Protein AF-A0A242NEA3-F1 (afdb_monomer_lite)

Foldseek 3Di:
DPDDDPVVVVLVVCQCVQLQVQLQVQLVVQVVVCVVVVNPPSVSSNVRNVVRNVVSVVVCVVVVSDDPDPPDD

Sequence (73 aa):
MKELNLIEVEQVSGAGAIMDAAGALGAGIGAVIDAINHDLTQSSQNAGQILGENIGKIVETHLGLHFPGSVHF

Radius of gyration: 16.26 Å; chains: 1; bounding box: 30×18×52 Å

Secondary structure (DSSP, 8-state):
-PPPPHHHHHHHHTTTHHHHHHHHHHHHHHHHHHHHHT-TT-HHHHHHHHHHHHHHHHHHHHTT---------

pLDDT: mean 76.44, std 16.57, range [40.94, 93.44]

Organism: NCBI:txid1196095

Structure (mmCIF, N/CA/C/O backbone):
data_AF-A0A242NEA3-F1
#
_entry.id   AF-A0A242NEA3-F1
#
loop_
_atom_site.group_PDB
_atom_site.id
_atom_site.type_symbol
_atom_site.label_atom_id
_atom_site.label_alt_id
_atom_site.label_comp_id
_atom_site.label_asym_id
_atom_site.label_entity_id
_atom_site.label_seq_id
_atom_site.pdbx_PDB_ins_code
_atom_site.Cartn_x
_atom_site.Cartn_y
_atom_site.Cartn_z
_atom_site.occupancy
_atom_site.B_iso_or_equiv
_atom_site.auth_seq_id
_atom_site.auth_comp_id
_atom_site.auth_asym_id
_atom_site.auth_atom_id
_atom_site.pdbx_PDB_model_num
ATOM 1 N N . MET A 1 1 ? -4.101 -1.486 36.214 1.00 46.53 1 MET A N 1
ATOM 2 C CA . MET A 1 1 ? -4.480 -2.053 34.905 1.00 46.53 1 MET A CA 1
ATOM 3 C C . MET A 1 1 ? -5.855 -2.666 35.061 1.00 46.53 1 MET A C 1
ATOM 5 O O . MET A 1 1 ? -5.991 -3.576 35.864 1.00 46.53 1 MET A O 1
ATOM 9 N N . LYS A 1 2 ? -6.878 -2.098 34.414 1.00 52.31 2 LYS A N 1
ATOM 10 C CA . LYS A 1 2 ? -8.172 -2.775 34.277 1.00 52.31 2 LYS A CA 1
ATOM 11 C C . LYS A 1 2 ? -8.003 -3.787 33.148 1.00 52.31 2 LYS A C 1
ATOM 13 O O . LYS A 1 2 ? -7.485 -3.409 32.102 1.00 52.31 2 LYS A O 1
ATOM 18 N N . GLU A 1 3 ? -8.339 -5.044 33.396 1.00 53.31 3 GLU A N 1
ATOM 19 C CA . GLU A 1 3 ? -8.350 -6.069 32.355 1.00 53.31 3 GLU A CA 1
ATOM 20 C C . GLU A 1 3 ? -9.371 -5.661 31.289 1.00 53.31 3 GLU A C 1
ATOM 22 O O . GLU A 1 3 ? -10.521 -5.360 31.615 1.00 53.31 3 GLU A O 1
ATOM 27 N N . LEU A 1 4 ? -8.913 -5.574 30.039 1.00 57.59 4 LEU A N 1
ATOM 28 C CA . LEU A 1 4 ? -9.771 -5.337 28.883 1.00 57.59 4 LEU A CA 1
ATOM 29 C C . LEU A 1 4 ? -10.663 -6.566 28.702 1.00 57.59 4 LEU A C 1
ATOM 31 O O . LEU A 1 4 ? -10.188 -7.703 28.752 1.00 57.59 4 LEU A O 1
ATOM 35 N N . ASN A 1 5 ? -11.959 -6.338 28.517 1.00 65.12 5 ASN A N 1
ATOM 36 C CA . ASN A 1 5 ? -12.907 -7.406 28.223 1.00 65.12 5 ASN A CA 1
ATOM 37 C C . ASN A 1 5 ? -12.511 -8.045 26.879 1.00 65.12 5 ASN A C 1
ATOM 39 O O . ASN A 1 5 ? -12.035 -7.343 25.992 1.00 65.12 5 ASN A O 1
ATOM 43 N N . LEU A 1 6 ? -12.700 -9.357 26.701 1.00 56.59 6 LEU A N 1
ATOM 44 C CA . LEU A 1 6 ? -12.228 -10.129 25.532 1.00 56.59 6 LEU A CA 1
ATOM 45 C C . LEU A 1 6 ? -12.578 -9.462 24.178 1.00 56.59 6 LEU A C 1
ATOM 47 O O . LEU A 1 6 ? -11.810 -9.506 23.223 1.00 56.59 6 LEU A O 1
ATOM 51 N N . ILE A 1 7 ? -13.722 -8.777 24.152 1.00 57.69 7 ILE A N 1
ATOM 52 C CA . ILE A 1 7 ? -14.264 -8.004 23.030 1.00 57.69 7 ILE A CA 1
ATOM 53 C C . ILE A 1 7 ? -13.367 -6.811 22.656 1.00 57.69 7 ILE A C 1
ATOM 55 O O . ILE A 1 7 ? -13.158 -6.540 21.479 1.00 57.69 7 ILE A O 1
ATOM 59 N N . GLU A 1 8 ? -12.820 -6.095 23.636 1.00 55.16 8 GLU A N 1
ATOM 60 C CA . GLU A 1 8 ? -11.944 -4.943 23.400 1.00 55.16 8 GLU A CA 1
ATOM 61 C C . GLU A 1 8 ? -10.591 -5.393 22.824 1.00 55.16 8 GLU A C 1
ATOM 63 O O . GLU A 1 8 ? -10.014 -4.698 21.996 1.00 55.16 8 GLU A O 1
ATOM 68 N N . VAL A 1 9 ? -10.110 -6.587 23.192 1.00 60.84 9 VAL A N 1
ATOM 69 C CA 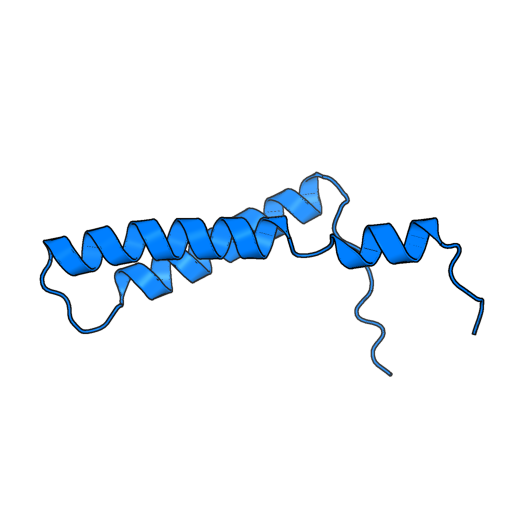. VAL A 1 9 ? -8.870 -7.168 22.645 1.00 60.84 9 VAL A CA 1
ATOM 70 C C . VAL A 1 9 ? -9.044 -7.593 21.184 1.00 60.84 9 VAL A C 1
ATOM 72 O O . VAL A 1 9 ? -8.188 -7.287 20.354 1.00 60.84 9 VAL A O 1
ATOM 75 N N . GLU A 1 10 ? -10.154 -8.254 20.842 1.00 55.78 10 GLU A N 1
ATOM 76 C CA . GLU A 1 10 ? -10.440 -8.647 19.453 1.00 55.78 10 GLU A CA 1
ATOM 77 C C . GLU A 1 10 ? -10.598 -7.438 18.529 1.00 55.78 10 GLU A C 1
ATOM 79 O O . G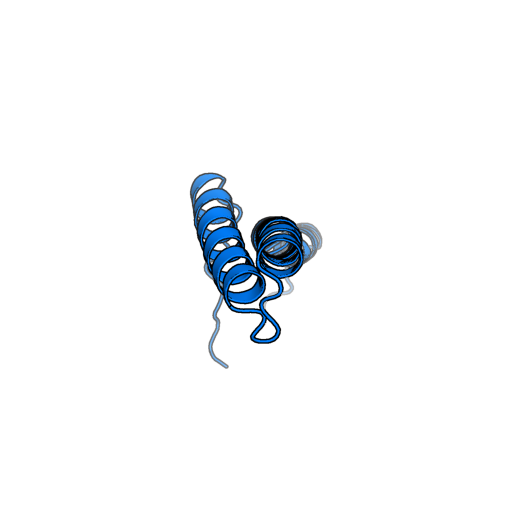LU A 1 10 ? -10.119 -7.455 17.395 1.00 55.78 10 GLU A O 1
ATOM 84 N N . GLN A 1 11 ? -11.215 -6.361 19.013 1.00 56.06 11 GLN A N 1
ATOM 85 C CA . GLN A 1 11 ? -11.379 -5.154 18.210 1.00 56.06 11 GLN A CA 1
ATOM 86 C C . GLN A 1 11 ? -10.051 -4.404 18.006 1.00 56.06 11 GLN A C 1
ATOM 88 O O . GLN A 1 11 ? -9.811 -3.892 16.914 1.00 56.06 11 GLN A O 1
ATOM 93 N N . VAL A 1 12 ? -9.151 -4.402 18.997 1.00 57.28 12 VAL A N 1
ATOM 94 C CA . VAL A 1 12 ? -7.792 -3.842 18.850 1.00 57.28 12 VAL A CA 1
ATOM 95 C C . VAL A 1 12 ? -6.940 -4.684 17.892 1.00 57.28 12 VAL A C 1
ATOM 97 O O . VAL A 1 12 ? -6.122 -4.129 17.164 1.00 57.28 12 VAL A O 1
ATOM 100 N N . SER A 1 13 ? -7.165 -6.001 17.819 1.00 59.28 13 SER A N 1
ATOM 101 C CA . SER A 1 13 ? -6.461 -6.887 16.876 1.00 59.28 13 SER A CA 1
ATOM 102 C C . SER A 1 13 ? -6.821 -6.641 15.404 1.00 59.28 13 SER A C 1
ATOM 104 O O . SER A 1 13 ? -6.069 -7.069 14.530 1.00 59.28 13 SER A O 1
ATOM 106 N N . GLY A 1 14 ? -7.964 -6.008 15.120 1.00 61.88 14 GLY A N 1
ATOM 107 C CA . GLY A 1 14 ? -8.403 -5.664 13.763 1.00 61.88 14 GLY A CA 1
ATOM 108 C C . GLY A 1 14 ? -8.054 -4.238 13.328 1.00 61.88 14 GLY A C 1
ATOM 109 O O . GLY A 1 14 ? -8.269 -3.889 12.167 1.00 61.88 14 GLY A O 1
ATOM 110 N N . ALA A 1 15 ? -7.538 -3.406 14.238 1.00 66.19 15 ALA A N 1
ATOM 111 C CA . ALA A 1 15 ? -7.145 -2.036 13.932 1.00 66.19 15 ALA A CA 1
ATOM 112 C C . ALA A 1 15 ? -5.905 -2.035 13.025 1.00 66.19 15 ALA A C 1
ATOM 114 O O . ALA A 1 15 ? -4.912 -2.693 13.330 1.00 66.19 15 ALA A O 1
ATOM 115 N N . GLY A 1 16 ? -5.959 -1.308 11.909 1.00 73.06 16 GLY A N 1
ATOM 116 C CA . GLY A 1 16 ? -4.899 -1.295 10.901 1.00 73.06 16 GLY A CA 1
ATOM 117 C C . GLY A 1 16 ? -5.058 -2.350 9.803 1.00 73.06 16 GLY A C 1
ATOM 118 O O . GLY A 1 16 ? -4.359 -2.273 8.797 1.00 73.06 16 GLY A O 1
ATOM 119 N N . ALA A 1 17 ? -5.994 -3.300 9.918 1.00 84.25 17 ALA A N 1
ATOM 120 C CA . ALA A 1 17 ? -6.175 -4.339 8.902 1.00 84.25 17 ALA A CA 1
ATOM 121 C C . ALA A 1 17 ? -6.618 -3.777 7.537 1.00 84.25 17 ALA A C 1
ATOM 123 O O . ALA A 1 17 ? -6.229 -4.300 6.491 1.00 84.25 17 ALA A O 1
ATOM 124 N N . ILE A 1 18 ? -7.422 -2.709 7.524 1.00 84.88 18 ILE A N 1
ATOM 125 C CA . ILE A 1 18 ? -7.865 -2.054 6.285 1.00 84.88 18 ILE A CA 1
ATOM 126 C C . ILE A 1 18 ? -6.748 -1.157 5.749 1.00 84.88 18 ILE A C 1
ATOM 128 O O . ILE A 1 18 ? -6.539 -1.120 4.537 1.00 84.88 18 ILE A O 1
ATOM 132 N N . MET A 1 19 ? -6.010 -0.468 6.626 1.00 88.25 19 MET A N 1
ATOM 133 C CA . MET A 1 19 ? -4.794 0.268 6.259 1.00 88.25 19 MET A CA 1
ATOM 134 C C . MET A 1 19 ? -3.777 -0.639 5.559 1.00 88.25 19 MET A C 1
ATOM 136 O O . MET A 1 19 ? -3.336 -0.309 4.457 1.00 88.25 19 MET A O 1
ATOM 140 N N . ASP A 1 20 ? -3.459 -1.787 6.149 1.00 87.38 20 ASP A N 1
ATOM 141 C CA . ASP A 1 20 ? -2.476 -2.734 5.621 1.00 87.38 20 ASP A CA 1
ATOM 142 C C . ASP A 1 20 ? -2.947 -3.353 4.301 1.00 87.38 20 ASP A C 1
ATOM 144 O O . ASP A 1 20 ? -2.190 -3.419 3.329 1.00 87.38 20 ASP A O 1
ATOM 148 N N . ALA A 1 21 ? -4.222 -3.754 4.220 1.00 88.19 21 ALA A N 1
ATOM 149 C CA . ALA A 1 21 ? -4.799 -4.291 2.990 1.00 88.19 21 ALA A CA 1
ATOM 150 C C . ALA A 1 21 ? -4.807 -3.252 1.856 1.00 88.19 21 ALA A C 1
ATOM 152 O O . ALA A 1 21 ? -4.478 -3.575 0.711 1.00 88.19 21 ALA A O 1
ATOM 153 N N . ALA A 1 22 ? -5.153 -2.000 2.163 1.00 88.94 22 ALA A N 1
ATOM 154 C CA . ALA A 1 22 ? -5.144 -0.914 1.191 1.00 88.94 22 ALA A CA 1
ATOM 155 C C . ALA A 1 22 ? -3.714 -0.560 0.752 1.00 88.94 22 ALA A C 1
ATOM 157 O O . ALA A 1 22 ? -3.485 -0.341 -0.438 1.00 88.94 22 ALA A O 1
ATOM 158 N N . GLY A 1 23 ? -2.749 -0.578 1.675 1.00 91.88 23 GLY A N 1
ATOM 159 C CA . GLY A 1 23 ? -1.324 -0.427 1.383 1.00 91.88 23 GLY A CA 1
ATOM 160 C C . GLY A 1 23 ? -0.804 -1.510 0.444 1.00 91.88 23 GLY A C 1
ATOM 161 O O . GLY A 1 23 ? -0.215 -1.202 -0.590 1.00 91.88 23 GLY A O 1
ATOM 162 N N . ALA A 1 24 ? -1.096 -2.778 0.735 1.00 91.69 24 ALA A N 1
ATOM 163 C CA . ALA A 1 24 ? -0.707 -3.901 -0.115 1.00 91.69 24 ALA A CA 1
ATOM 164 C C . ALA A 1 24 ? -1.345 -3.829 -1.514 1.00 91.69 24 ALA A C 1
ATOM 166 O O . ALA A 1 24 ? -0.673 -4.083 -2.515 1.00 91.69 24 ALA A O 1
ATOM 167 N N . LEU A 1 25 ? -2.621 -3.436 -1.606 1.00 92.31 25 LEU A N 1
ATOM 168 C CA . LEU A 1 25 ? -3.297 -3.217 -2.888 1.00 92.31 25 LEU A CA 1
ATOM 169 C C . LEU A 1 25 ? -2.637 -2.085 -3.686 1.00 92.31 25 LEU A C 1
ATOM 171 O O . LEU A 1 25 ? -2.350 -2.250 -4.872 1.00 92.31 25 LEU A O 1
ATOM 175 N N . GLY A 1 26 ? -2.374 -0.949 -3.039 1.00 91.19 26 GLY A N 1
ATOM 176 C CA . GLY A 1 26 ? -1.709 0.193 -3.658 1.00 91.19 26 GLY A CA 1
ATOM 177 C C . GLY A 1 26 ? -0.293 -0.142 -4.128 1.00 91.19 26 GLY A C 1
ATOM 178 O O . GLY A 1 26 ? 0.076 0.196 -5.253 1.00 91.19 26 GLY A O 1
ATOM 179 N N . ALA A 1 27 ? 0.465 -0.890 -3.323 1.00 92.44 27 ALA A N 1
ATOM 180 C CA . ALA A 1 27 ? 1.775 -1.416 -3.693 1.00 92.44 27 ALA A CA 1
ATOM 181 C C . ALA A 1 27 ? 1.686 -2.352 -4.905 1.00 92.44 27 ALA A C 1
ATOM 183 O O . ALA A 1 27 ? 2.504 -2.266 -5.817 1.00 92.44 27 ALA A O 1
ATOM 184 N N . GLY A 1 28 ? 0.675 -3.225 -4.948 1.00 90.38 28 GLY A N 1
ATOM 185 C CA . GLY A 1 28 ? 0.431 -4.123 -6.076 1.00 90.38 28 GLY A CA 1
ATOM 186 C C . GLY A 1 28 ? 0.150 -3.371 -7.378 1.00 90.38 28 GLY A C 1
ATOM 187 O O . GLY A 1 28 ? 0.740 -3.688 -8.409 1.00 90.38 28 GLY A O 1
ATOM 188 N N . ILE A 1 29 ? -0.691 -2.333 -7.333 1.00 90.94 29 ILE A N 1
ATOM 189 C CA . ILE A 1 29 ? -0.960 -1.465 -8.493 1.00 90.94 29 ILE A CA 1
ATOM 190 C C . ILE A 1 29 ? 0.322 -0.750 -8.930 1.00 90.94 29 ILE A C 1
ATOM 192 O O . ILE A 1 29 ? 0.657 -0.741 -10.115 1.00 90.94 29 ILE A O 1
ATOM 196 N N . GLY A 1 30 ? 1.064 -0.184 -7.980 1.00 89.06 30 GLY A N 1
ATOM 197 C CA . GLY A 1 30 ? 2.313 0.508 -8.265 1.00 89.06 30 GLY A CA 1
ATOM 198 C C . GLY A 1 30 ? 3.389 -0.405 -8.858 1.00 89.06 30 GLY A C 1
ATOM 199 O O . GLY A 1 30 ? 4.060 -0.009 -9.804 1.00 89.06 30 GLY A O 1
ATOM 200 N N . ALA A 1 31 ? 3.480 -1.657 -8.404 1.00 90.25 31 ALA A N 1
ATOM 201 C CA . ALA A 1 31 ? 4.398 -2.650 -8.960 1.00 90.25 31 ALA A CA 1
ATOM 202 C C . ALA A 1 31 ? 4.094 -2.974 -10.432 1.00 90.25 31 ALA A C 1
ATOM 204 O O . ALA A 1 31 ? 5.013 -3.165 -11.226 1.00 90.25 31 ALA A O 1
ATOM 205 N N . VAL A 1 32 ? 2.812 -3.002 -10.820 1.00 90.38 32 VAL A N 1
ATOM 206 C CA . VAL A 1 32 ? 2.417 -3.167 -12.230 1.00 90.38 32 VAL A CA 1
ATOM 207 C C . VAL A 1 32 ? 2.859 -1.961 -13.060 1.00 90.38 32 VAL A C 1
ATOM 209 O O . VAL A 1 32 ? 3.374 -2.136 -14.163 1.00 90.38 32 VAL A O 1
ATOM 212 N N . ILE A 1 33 ? 2.695 -0.744 -12.538 1.00 89.81 33 ILE A N 1
ATOM 213 C CA . ILE A 1 33 ? 3.116 0.484 -13.228 1.00 89.81 33 ILE A CA 1
ATOM 214 C C . ILE A 1 33 ? 4.639 0.535 -13.383 1.00 89.81 33 ILE A C 1
ATOM 216 O O . ILE A 1 33 ? 5.124 0.826 -14.477 1.00 89.81 33 ILE A O 1
ATOM 220 N N . ASP A 1 34 ? 5.392 0.206 -12.335 1.00 89.75 34 ASP A N 1
ATOM 221 C CA . ASP A 1 34 ? 6.856 0.153 -12.396 1.00 89.75 34 ASP A CA 1
ATOM 222 C C . ASP A 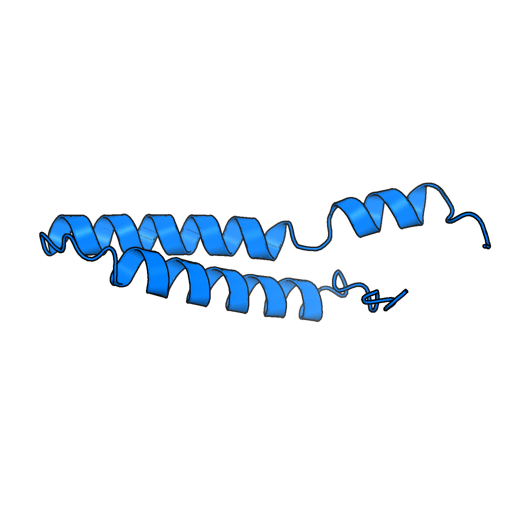1 34 ? 7.328 -0.896 -13.414 1.00 89.75 34 ASP A C 1
ATOM 224 O O . ASP A 1 34 ? 8.204 -0.614 -14.232 1.00 89.75 34 ASP A O 1
ATOM 228 N N . ALA A 1 35 ? 6.682 -2.067 -13.457 1.00 88.75 35 ALA A N 1
ATOM 229 C CA . ALA A 1 35 ? 6.984 -3.104 -14.442 1.00 88.75 35 ALA A CA 1
ATOM 230 C C . ALA A 1 35 ? 6.719 -2.649 -15.889 1.00 88.75 35 ALA A C 1
ATOM 232 O O . ALA A 1 35 ? 7.529 -2.926 -16.772 1.00 88.75 35 ALA A O 1
ATOM 233 N N . ILE A 1 36 ? 5.621 -1.926 -16.143 1.00 90.56 36 ILE A N 1
ATOM 234 C CA . ILE A 1 36 ? 5.301 -1.379 -17.476 1.00 90.56 36 ILE A CA 1
ATOM 235 C C . ILE A 1 36 ? 6.320 -0.310 -17.894 1.00 90.56 36 ILE A C 1
ATOM 237 O O . ILE A 1 36 ? 6.715 -0.252 -19.060 1.00 90.56 36 ILE A O 1
ATOM 241 N N . 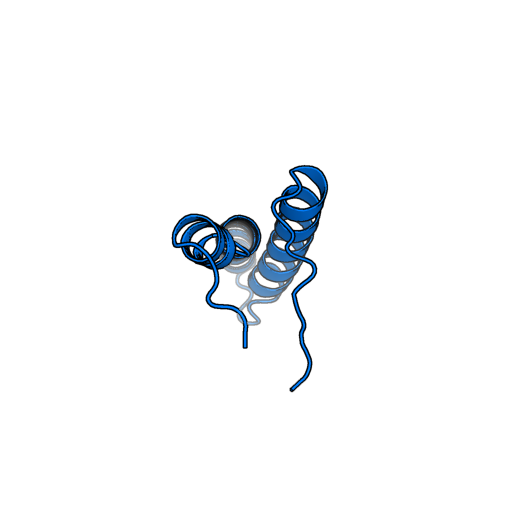ASN A 1 37 ? 6.766 0.522 -16.953 1.00 89.44 37 ASN A N 1
ATOM 242 C CA . ASN A 1 37 ? 7.717 1.602 -17.216 1.00 89.44 37 ASN A CA 1
ATOM 243 C C . ASN A 1 37 ? 9.187 1.148 -17.213 1.00 89.44 37 ASN A C 1
ATOM 245 O O . ASN A 1 37 ? 10.068 1.974 -17.448 1.00 89.44 37 ASN A O 1
ATOM 249 N N . HIS A 1 38 ? 9.461 -0.144 -16.983 1.00 84.44 38 HIS A N 1
ATOM 250 C CA . HIS A 1 38 ? 10.805 -0.683 -16.728 1.00 84.44 38 HIS A CA 1
ATOM 251 C C . HIS A 1 38 ? 11.550 0.080 -15.620 1.00 84.44 38 HIS A C 1
ATOM 253 O O . HIS A 1 38 ? 12.775 0.223 -15.654 1.00 84.44 38 HIS A O 1
ATOM 259 N N . ASP A 1 39 ? 10.803 0.591 -14.645 1.00 79.25 39 ASP A N 1
AT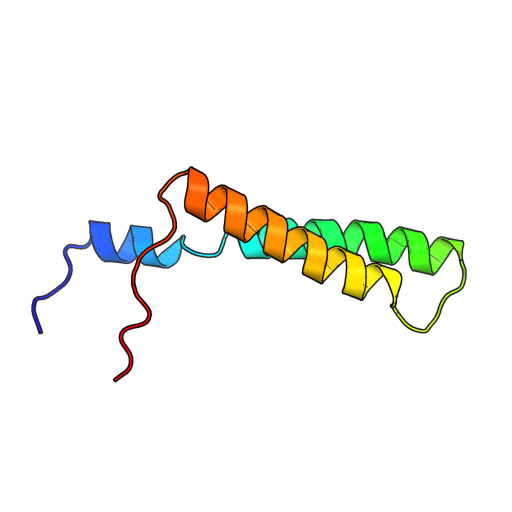OM 260 C CA . ASP A 1 39 ? 11.347 1.355 -13.538 1.00 79.25 39 ASP A CA 1
ATOM 261 C C . ASP A 1 39 ? 11.861 0.394 -12.459 1.00 79.25 39 ASP A C 1
ATOM 263 O O . ASP A 1 39 ? 11.108 -0.367 -11.853 1.00 79.25 39 ASP A O 1
ATOM 267 N N . LEU A 1 40 ? 13.173 0.416 -12.225 1.00 76.69 40 LEU A N 1
ATOM 268 C CA . LEU A 1 40 ? 13.833 -0.405 -11.205 1.00 76.69 40 LEU A CA 1
ATOM 269 C C . LEU A 1 40 ? 13.818 0.252 -9.820 1.00 76.69 40 LEU A C 1
ATOM 271 O O . LEU A 1 40 ? 14.279 -0.350 -8.852 1.00 76.69 40 LEU A O 1
ATOM 275 N N . THR A 1 41 ? 13.333 1.490 -9.715 1.00 83.88 41 THR A N 1
ATOM 276 C CA . THR A 1 41 ? 13.376 2.269 -8.471 1.00 83.88 41 THR A CA 1
ATOM 277 C C . THR A 1 41 ? 12.217 1.967 -7.522 1.00 83.88 41 THR A C 1
ATOM 279 O O . THR A 1 41 ? 12.228 2.451 -6.391 1.00 83.88 41 THR A O 1
ATOM 282 N N . GLN A 1 42 ? 11.236 1.162 -7.957 1.00 86.06 42 GLN A N 1
ATOM 283 C CA . GLN A 1 42 ? 10.019 0.836 -7.197 1.00 86.06 42 GLN A CA 1
ATOM 284 C C . GLN A 1 42 ? 9.234 2.091 -6.763 1.00 86.06 42 GLN A C 1
ATOM 286 O O . GLN A 1 42 ? 8.548 2.102 -5.736 1.00 86.06 42 GLN A O 1
ATOM 291 N N . SER A 1 43 ? 9.386 3.188 -7.510 1.00 88.31 43 SER A N 1
ATOM 292 C CA . SER A 1 43 ? 8.834 4.494 -7.158 1.00 88.31 43 SER A CA 1
ATOM 293 C C . SER A 1 43 ? 7.308 4.457 -7.113 1.00 88.31 43 SER A C 1
ATOM 295 O O . SER A 1 43 ? 6.703 4.919 -6.140 1.00 88.31 43 SER A O 1
ATOM 297 N N . SER A 1 44 ? 6.672 3.842 -8.114 1.00 86.75 44 SER A N 1
ATOM 298 C CA . SER A 1 44 ? 5.212 3.753 -8.175 1.00 86.75 44 SER A CA 1
ATOM 299 C C . SER A 1 44 ? 4.675 2.750 -7.163 1.00 86.75 44 SER A C 1
ATOM 301 O O . SER A 1 44 ? 3.623 3.001 -6.579 1.00 86.75 44 SER A O 1
ATOM 303 N N . GLN A 1 45 ? 5.384 1.646 -6.910 1.00 91.94 45 GLN A N 1
ATOM 304 C CA . GLN A 1 45 ? 5.063 0.688 -5.848 1.00 91.94 45 GLN A CA 1
ATOM 305 C C . GLN A 1 45 ? 5.042 1.369 -4.477 1.00 91.94 45 GLN A C 1
ATOM 307 O O . GLN A 1 45 ? 4.046 1.265 -3.761 1.00 91.94 45 GLN A O 1
ATOM 312 N N . ASN A 1 46 ? 6.091 2.119 -4.138 1.00 90.56 46 ASN A N 1
ATOM 313 C CA . ASN A 1 46 ? 6.178 2.835 -2.865 1.00 90.56 46 ASN A CA 1
ATOM 314 C C . ASN A 1 46 ? 5.117 3.934 -2.759 1.00 90.56 46 ASN A C 1
ATOM 316 O O . ASN A 1 46 ? 4.437 4.051 -1.739 1.00 90.56 46 ASN A O 1
ATOM 320 N N . ALA A 1 47 ? 4.932 4.723 -3.821 1.00 91.00 47 ALA A N 1
ATOM 321 C CA . ALA A 1 47 ? 3.896 5.748 -3.858 1.00 91.00 47 ALA A CA 1
ATOM 322 C C . ALA A 1 47 ? 2.500 5.135 -3.685 1.00 91.00 47 ALA A C 1
ATOM 324 O O . ALA A 1 47 ? 1.711 5.625 -2.880 1.00 91.00 47 ALA A O 1
ATOM 325 N N . GLY A 1 48 ? 2.215 4.040 -4.392 1.00 92.06 48 GLY A N 1
ATOM 326 C CA . GLY A 1 48 ? 0.961 3.305 -4.300 1.00 92.06 48 GLY A CA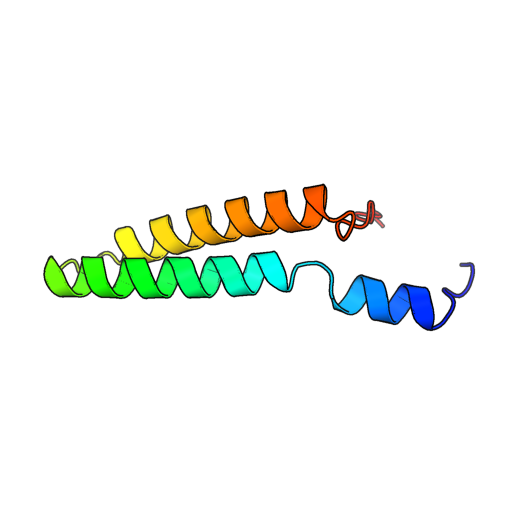 1
ATOM 327 C C . GLY A 1 48 ? 0.717 2.746 -2.902 1.00 92.06 48 GLY A C 1
ATOM 328 O O . GLY A 1 48 ? -0.388 2.898 -2.385 1.00 92.06 48 GLY A O 1
ATOM 329 N N . GLN A 1 49 ? 1.741 2.180 -2.260 1.00 93.44 49 GLN A N 1
ATOM 330 C CA . GLN A 1 49 ? 1.656 1.706 -0.880 1.00 93.44 49 GLN A CA 1
ATOM 331 C C . GLN A 1 49 ? 1.250 2.830 0.076 1.00 93.44 49 GLN A C 1
ATOM 333 O O . GLN A 1 49 ? 0.252 2.710 0.781 1.00 93.44 49 GLN A O 1
ATOM 338 N N . ILE A 1 50 ? 1.977 3.950 0.055 1.00 93.25 50 ILE A N 1
ATOM 339 C CA . ILE A 1 50 ? 1.715 5.097 0.936 1.00 93.25 50 ILE A CA 1
ATOM 340 C C . ILE A 1 50 ? 0.304 5.644 0.699 1.00 93.25 50 ILE A C 1
ATOM 342 O O . ILE A 1 50 ? -0.413 5.975 1.645 1.00 93.25 50 ILE A O 1
ATOM 346 N N . LEU A 1 51 ? -0.115 5.752 -0.562 1.00 92.69 51 LEU A N 1
ATOM 347 C CA . LEU A 1 51 ? -1.440 6.255 -0.919 1.00 92.69 51 LEU A CA 1
ATOM 348 C C . LEU A 1 51 ? -2.535 5.305 -0.407 1.00 92.69 51 LEU A C 1
ATOM 350 O O . LEU A 1 51 ? -3.493 5.756 0.222 1.00 92.69 51 LEU A O 1
ATOM 354 N N . GLY A 1 52 ? -2.350 3.998 -0.601 1.00 91.12 52 GLY A N 1
ATOM 355 C CA . GLY A 1 52 ? -3.233 2.947 -0.104 1.00 91.12 52 GLY A CA 1
ATOM 356 C C . GLY A 1 52 ? -3.365 2.951 1.417 1.00 91.12 52 GLY A C 1
ATOM 357 O O . GLY A 1 52 ? -4.480 3.021 1.928 1.00 91.12 52 GLY A O 1
ATOM 358 N N . GLU A 1 53 ? -2.249 2.977 2.147 1.00 90.88 53 GLU A N 1
ATOM 359 C CA . GLU A 1 53 ? -2.242 3.046 3.614 1.00 90.88 53 GLU A CA 1
ATOM 360 C C . GLU A 1 53 ? -2.993 4.280 4.124 1.00 90.88 53 GLU A C 1
ATOM 362 O O . GLU A 1 53 ? -3.808 4.181 5.038 1.00 90.88 53 GLU A O 1
ATOM 367 N N . ASN A 1 54 ? -2.768 5.454 3.525 1.00 90.25 54 ASN A N 1
ATOM 368 C CA . ASN A 1 54 ? -3.452 6.678 3.945 1.00 90.25 54 ASN A CA 1
ATOM 369 C C . ASN A 1 54 ? -4.959 6.639 3.654 1.00 90.25 54 ASN A C 1
ATOM 371 O O . ASN A 1 54 ? -5.745 7.098 4.483 1.00 90.25 54 ASN A O 1
ATOM 375 N N . ILE A 1 55 ? -5.380 6.060 2.526 1.00 88.69 55 ILE A N 1
ATOM 376 C CA . ILE A 1 55 ? -6.806 5.828 2.252 1.00 88.69 55 ILE A CA 1
ATOM 377 C C . ILE A 1 55 ? -7.389 4.867 3.290 1.00 88.69 55 ILE A C 1
ATOM 379 O O . ILE A 1 55 ? -8.435 5.161 3.868 1.00 88.69 55 ILE A O 1
ATOM 383 N N . GLY A 1 56 ? -6.713 3.752 3.570 1.00 86.31 56 GLY A N 1
ATOM 384 C CA . GLY A 1 56 ? -7.173 2.779 4.557 1.00 86.31 56 GLY A CA 1
ATOM 385 C C . GLY A 1 56 ? -7.281 3.379 5.961 1.00 86.31 56 GLY A C 1
ATOM 386 O O . GLY A 1 56 ? -8.308 3.199 6.607 1.00 86.31 56 GLY A O 1
ATOM 387 N N . LYS A 1 57 ? -6.321 4.215 6.384 1.00 85.38 57 LYS A N 1
ATOM 388 C CA . LYS A 1 57 ? -6.402 4.992 7.639 1.00 85.38 57 LYS A CA 1
ATOM 389 C C . LYS A 1 57 ? -7.643 5.882 7.698 1.00 85.38 57 LYS A C 1
ATOM 391 O O . LYS A 1 57 ? -8.313 5.941 8.730 1.00 85.38 57 LYS A O 1
ATOM 396 N N . ILE A 1 58 ? -7.966 6.582 6.607 1.00 86.69 58 ILE A N 1
ATOM 397 C CA . ILE A 1 58 ? -9.168 7.431 6.531 1.00 86.69 58 ILE A CA 1
ATOM 398 C C . ILE A 1 58 ? -10.431 6.573 6.650 1.00 86.69 58 ILE A C 1
ATOM 400 O O . ILE A 1 58 ? -11.349 6.946 7.380 1.00 86.69 58 ILE A O 1
ATOM 404 N N . VAL A 1 59 ? -10.476 5.423 5.975 1.00 84.38 59 VAL A N 1
ATOM 405 C CA . VAL A 1 59 ? -11.614 4.493 6.031 1.00 84.38 59 VAL A CA 1
ATOM 406 C C . VAL A 1 59 ? -11.799 3.933 7.440 1.00 84.38 59 VAL A C 1
ATOM 408 O O . VAL A 1 59 ? -12.913 3.960 7.955 1.00 84.38 59 VAL A O 1
ATOM 411 N N . GLU A 1 60 ? -10.730 3.500 8.107 1.00 82.00 60 GLU A N 1
ATOM 412 C CA . GLU A 1 60 ? -10.792 3.024 9.496 1.00 82.00 60 GLU A CA 1
ATOM 413 C C . GLU A 1 60 ? -11.264 4.115 10.455 1.00 82.00 60 GLU A C 1
ATOM 415 O O . GLU A 1 60 ? -12.102 3.866 11.322 1.00 82.00 60 GLU A O 1
ATOM 420 N N . THR A 1 61 ? -10.783 5.344 10.257 1.00 81.38 61 THR A N 1
ATOM 421 C CA . THR A 1 61 ? -11.229 6.516 11.022 1.00 81.38 61 THR A CA 1
ATOM 422 C C . THR A 1 61 ? -12.714 6.790 10.797 1.00 81.38 61 THR A C 1
ATOM 424 O O . THR A 1 61 ? -13.450 7.018 11.754 1.00 81.38 61 THR A O 1
ATOM 427 N N . HIS A 1 62 ? -13.182 6.729 9.548 1.00 78.19 62 HIS A N 1
ATOM 428 C CA . HIS A 1 62 ? -14.580 6.979 9.196 1.00 78.19 62 HIS A CA 1
ATOM 429 C C . HIS A 1 62 ? -15.531 5.896 9.720 1.00 78.19 62 HIS A C 1
ATOM 431 O O . HIS A 1 62 ? -16.633 6.209 10.163 1.00 78.19 62 HIS A O 1
ATOM 437 N N . LEU A 1 63 ? -15.100 4.634 9.708 1.00 78.69 63 LEU A N 1
ATOM 438 C CA . LEU A 1 63 ? -15.864 3.505 10.242 1.00 78.69 63 LEU A CA 1
ATOM 439 C C . LEU A 1 63 ? -15.828 3.428 11.778 1.00 78.69 63 LEU A C 1
ATOM 441 O O . LEU A 1 63 ? -16.457 2.543 12.352 1.00 78.69 63 LEU A O 1
ATOM 445 N N . GLY A 1 64 ? -15.098 4.326 12.452 1.00 68.12 64 GLY A N 1
ATOM 446 C CA . GLY A 1 64 ? -14.915 4.278 13.905 1.00 68.12 64 GLY A CA 1
ATOM 447 C C . GLY A 1 64 ? -14.108 3.063 14.375 1.00 68.12 64 GLY A C 1
ATOM 448 O O . GLY A 1 64 ? -14.137 2.734 15.556 1.00 68.12 64 GLY A O 1
ATOM 449 N N . LEU A 1 65 ? -13.386 2.406 13.461 1.00 65.38 65 LEU A N 1
ATOM 450 C CA . LEU A 1 65 ? -12.458 1.307 13.748 1.00 65.38 65 LEU A CA 1
ATOM 451 C C . LEU A 1 65 ? -11.108 1.825 14.270 1.00 65.38 65 LEU A C 1
ATOM 453 O O . LEU A 1 65 ? -10.264 1.053 14.717 1.00 65.38 65 LEU A O 1
ATOM 457 N N . HIS A 1 66 ? -10.902 3.143 14.222 1.00 53.69 66 HIS A N 1
ATOM 458 C CA . HIS A 1 66 ? -9.729 3.804 14.766 1.00 53.69 66 HIS A CA 1
ATOM 459 C C . HIS A 1 66 ? -9.827 3.900 16.295 1.00 53.69 66 HIS A C 1
ATOM 461 O O . HIS A 1 66 ? -10.480 4.789 16.846 1.00 53.69 66 HIS A O 1
ATOM 467 N N . PHE A 1 67 ? -9.143 2.994 16.992 1.00 50.78 67 PHE A N 1
ATOM 468 C CA . PHE A 1 67 ? -8.956 3.087 18.436 1.00 50.78 67 PHE A CA 1
ATOM 469 C C . PHE A 1 67 ? -8.089 4.311 18.786 1.00 50.78 67 PHE A C 1
ATOM 471 O O . PHE A 1 67 ? -6.961 4.420 18.300 1.00 50.78 67 PHE A O 1
ATOM 478 N N . PRO A 1 68 ? -8.541 5.231 19.661 1.00 46.66 68 PRO A N 1
ATOM 479 C CA . PRO A 1 68 ? -7.656 6.201 20.294 1.00 46.66 68 PRO A CA 1
ATOM 480 C C . PRO A 1 68 ? -6.792 5.450 21.316 1.00 46.66 68 PRO A C 1
ATOM 482 O O . PRO A 1 68 ? -7.160 5.307 22.478 1.00 46.66 68 PRO A O 1
ATOM 485 N N . GLY A 1 69 ? -5.674 4.889 20.856 1.00 47.69 69 GLY A N 1
ATOM 486 C CA . GLY A 1 69 ? -4.919 3.907 21.631 1.00 47.69 69 GLY A CA 1
ATOM 487 C C . GLY A 1 69 ? -3.407 3.956 21.465 1.00 47.69 69 GLY A C 1
ATOM 488 O O . GLY A 1 69 ? -2.755 2.970 21.779 1.00 47.69 69 GLY A O 1
ATOM 489 N N . SER A 1 70 ? -2.813 5.073 21.037 1.00 47.66 70 SER A N 1
ATOM 490 C CA . SER A 1 70 ? -1.400 5.326 21.345 1.00 47.66 70 SER A CA 1
ATOM 491 C C . SER A 1 70 ? -1.290 5.750 22.813 1.00 47.66 70 SER A C 1
ATOM 493 O O . SER A 1 70 ? -1.104 6.926 23.132 1.00 47.66 70 SER A O 1
ATOM 495 N N . VAL A 1 71 ? -1.461 4.786 23.721 1.00 48.53 71 VAL A N 1
ATOM 496 C CA . VAL A 1 71 ? -1.009 4.930 25.103 1.00 48.53 71 VAL A CA 1
ATOM 497 C C . VAL A 1 71 ? 0.512 4.851 25.036 1.00 48.53 71 VAL A C 1
ATOM 499 O O . VAL A 1 71 ? 1.088 3.774 24.911 1.00 48.53 71 VAL A O 1
ATOM 502 N N . HIS A 1 72 ? 1.160 6.014 25.026 1.00 40.94 72 HIS A N 1
ATOM 503 C CA . HIS A 1 72 ? 2.568 6.104 25.381 1.00 40.94 72 HIS A CA 1
ATOM 504 C C . HIS A 1 72 ? 2.717 5.527 26.797 1.00 40.94 72 HIS A C 1
ATOM 506 O O . HIS A 1 72 ? 2.114 6.056 27.735 1.00 40.94 72 HIS A O 1
ATOM 512 N N . PHE A 1 73 ? 3.455 4.423 26.922 1.00 41.09 73 PHE A N 1
ATOM 513 C CA . PHE A 1 73 ? 4.027 3.977 28.192 1.00 41.09 73 PHE A CA 1
ATOM 514 C C . PHE A 1 73 ? 5.283 4.790 28.506 1.00 41.09 73 PHE A C 1
ATOM 516 O O . PHE A 1 73 ? 6.006 5.145 27.544 1.00 41.09 73 PHE A O 1
#